Protein AF-A0A133Y204-F1 (afdb_monomer_lite)

Secondary structure (DSSP, 8-state):
-HHHHHHHHHH-TTSS-HHHHHHHHHHHHTTS----S-TT---S---EEEE-HHHHHHHHTT-EEEEEEE-TTT--HHHHHHIIIIIHHH--HHHHHHTT--EEEEEEEEHHHHHHHHHHHHHHHS-SEEEEHHHHHHH-GGGGGT------

Sequence (152 aa):
MYQATVELRELSPNKVSDQAYQEAKKFLNLGGHYEVNSPDFLTGANISVAISNDFMEAVKNNRSWNLRFPAVEEYDAEEMKVYDEEWAKIGDVREWKKMGHAVTTYRTIPARELWQLINICATYAAEPGIFFIDRANDATNAVAYGQKSSCY

InterPro domains:
  IPR000788 Ribonucleotide reductase large subunit, C-terminal [PF02867] (39-142)
  IPR050862 Ribonucleoside diphosphate reductase class-2 [PTHR43371] (42-141)

Structure (mmCIF, N/CA/C/O backbone):
data_AF-A0A133Y204-F1
#
_entry.id   AF-A0A133Y204-F1
#
loop_
_atom_site.group_PDB
_atom_site.id
_atom_site.type_symbol
_atom_site.label_atom_id
_atom_site.label_alt_id
_atom_site.label_comp_id
_atom_site.label_asym_id
_atom_site.label_entity_id
_atom_site.label_seq_id
_atom_site.pdbx_PDB_ins_code
_atom_site.Cartn_x
_atom_site.Cartn_y
_atom_site.Cartn_z
_atom_site.occupancy
_atom_site.B_iso_or_equiv
_atom_site.auth_seq_id
_atom_site.auth_comp_id
_atom_site.auth_asym_id
_atom_site.auth_atom_id
_atom_site.pdbx_PDB_model_num
ATOM 1 N N . MET A 1 1 ? 29.680 24.389 -20.524 1.00 61.19 1 MET A N 1
ATOM 2 C CA . MET A 1 1 ? 29.247 25.638 -19.856 1.00 61.19 1 MET A CA 1
ATOM 3 C C . MET A 1 1 ? 30.050 25.884 -18.576 1.00 61.19 1 MET A C 1
ATOM 5 O O . MET A 1 1 ? 30.737 26.889 -18.522 1.00 61.19 1 MET A O 1
ATOM 9 N N . TYR A 1 2 ? 30.087 24.943 -17.622 1.00 67.00 2 TYR A N 1
AT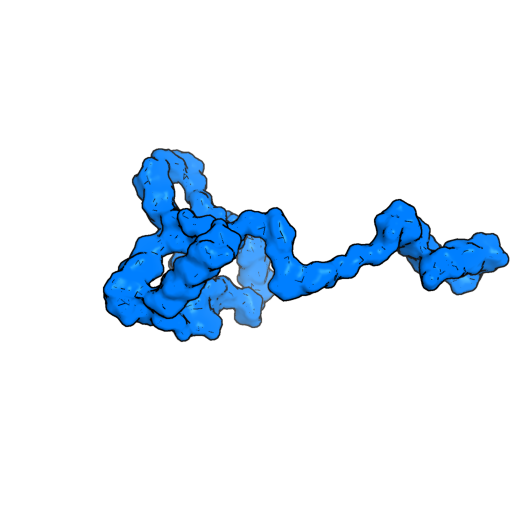OM 10 C CA . TYR A 1 2 ? 30.830 25.082 -16.352 1.00 67.00 2 TYR A CA 1
ATOM 11 C C . TYR A 1 2 ? 32.357 25.233 -16.480 1.00 67.00 2 TYR A C 1
ATOM 13 O O . TYR A 1 2 ? 32.942 26.021 -15.744 1.00 67.00 2 TYR A O 1
ATOM 21 N N . GLN A 1 3 ? 32.996 24.559 -17.446 1.00 70.19 3 GLN A N 1
ATOM 22 C CA . GLN A 1 3 ? 34.431 24.725 -17.741 1.00 70.19 3 GLN A CA 1
ATOM 23 C C . GLN A 1 3 ? 34.776 26.186 -18.083 1.00 70.19 3 GLN A C 1
ATOM 25 O O . GLN A 1 3 ? 35.679 26.771 -17.495 1.00 70.19 3 GLN A O 1
ATOM 30 N N . ALA A 1 4 ? 33.968 26.813 -18.946 1.00 72.44 4 ALA A N 1
ATOM 31 C CA . ALA A 1 4 ? 34.126 28.220 -19.305 1.00 72.44 4 ALA A CA 1
ATOM 32 C C . ALA A 1 4 ? 33.893 29.152 -18.103 1.00 72.44 4 ALA A C 1
ATOM 34 O O . ALA A 1 4 ? 34.563 30.169 -17.982 1.00 72.44 4 ALA A O 1
ATOM 35 N N . THR A 1 5 ? 32.977 28.809 -17.190 1.00 71.69 5 THR A N 1
ATOM 36 C CA . THR A 1 5 ? 32.732 29.570 -15.952 1.00 71.69 5 THR A CA 1
ATOM 37 C C . THR A 1 5 ? 33.933 29.536 -14.998 1.00 71.69 5 THR A C 1
ATOM 39 O O . THR A 1 5 ? 34.254 30.558 -14.392 1.00 71.69 5 THR A O 1
ATOM 42 N N . VAL A 1 6 ? 34.615 28.391 -14.882 1.00 72.12 6 VAL A N 1
ATOM 43 C CA . VAL A 1 6 ? 35.841 28.242 -14.077 1.00 72.12 6 VAL A CA 1
ATOM 44 C C . VAL A 1 6 ? 37.003 29.014 -14.706 1.00 72.12 6 VAL A C 1
ATOM 46 O O . VAL A 1 6 ? 37.620 29.830 -14.025 1.00 72.12 6 VAL A O 1
ATOM 49 N N . GLU A 1 7 ? 37.227 28.860 -16.011 1.00 76.56 7 GLU A N 1
ATOM 50 C CA . GLU A 1 7 ? 38.284 29.570 -16.751 1.00 76.56 7 GLU A CA 1
ATOM 51 C C . GLU A 1 7 ? 38.074 31.096 -16.742 1.00 76.56 7 GLU A C 1
ATOM 53 O O . GLU A 1 7 ? 39.015 31.867 -16.552 1.00 76.56 7 GLU A O 1
ATOM 58 N N . LEU A 1 8 ? 36.825 31.562 -16.863 1.00 75.00 8 LEU A N 1
ATOM 59 C CA . LEU A 1 8 ? 36.482 32.986 -16.782 1.00 75.00 8 LEU A CA 1
ATOM 60 C C . LEU A 1 8 ? 36.730 33.586 -15.392 1.00 75.00 8 LEU A C 1
ATOM 62 O O . LEU A 1 8 ? 37.096 34.759 -15.310 1.00 75.00 8 LEU A O 1
ATOM 66 N N . ARG A 1 9 ? 36.547 32.823 -14.305 1.00 76.69 9 ARG A N 1
ATOM 67 C CA . ARG A 1 9 ? 36.884 33.278 -12.942 1.00 76.69 9 ARG A CA 1
ATOM 68 C C . ARG A 1 9 ? 38.396 33.405 -12.768 1.00 76.69 9 ARG A C 1
ATOM 70 O O . ARG A 1 9 ? 38.844 34.373 -12.160 1.00 76.69 9 ARG A O 1
ATOM 77 N N . GLU A 1 10 ? 39.165 32.464 -13.310 1.00 77.38 10 GLU A N 1
ATOM 78 C CA . GLU A 1 10 ? 40.631 32.458 -13.221 1.00 77.38 10 GLU A CA 1
ATOM 79 C C . GLU A 1 10 ? 41.264 33.596 -14.035 1.00 77.38 10 GLU A C 1
ATOM 81 O O . GLU A 1 10 ? 42.210 34.235 -13.578 1.00 77.38 10 GLU A O 1
ATOM 86 N N . LEU A 1 11 ? 40.690 33.916 -15.198 1.00 78.06 11 LEU A N 1
ATOM 87 C CA . LEU A 1 11 ? 41.117 35.033 -16.048 1.00 78.06 11 LEU A CA 1
ATOM 88 C C . LEU A 1 11 ? 40.571 36.396 -15.591 1.00 78.06 11 LEU A C 1
ATOM 90 O O . LEU A 1 11 ? 41.126 37.440 -15.937 1.00 78.06 11 LEU A O 1
ATOM 94 N N . SER A 1 12 ? 39.442 36.435 -14.880 1.00 76.88 12 SER A N 1
ATOM 95 C CA . SER A 1 12 ? 38.766 37.675 -14.474 1.00 76.88 12 SER A CA 1
ATOM 96 C C . SER A 1 12 ? 38.016 37.502 -13.142 1.00 76.88 12 SER A C 1
ATOM 98 O O . SER A 1 12 ? 36.800 37.273 -13.134 1.00 76.88 12 SER A O 1
ATOM 100 N N . PRO A 1 13 ? 38.699 37.725 -12.000 1.00 70.06 13 PRO A N 1
ATOM 101 C CA . PRO A 1 13 ? 38.192 37.439 -10.652 1.00 70.06 13 PRO A CA 1
ATOM 102 C C . PRO A 1 13 ? 36.997 38.276 -10.179 1.00 70.06 13 PRO A C 1
ATOM 104 O O . PRO A 1 13 ? 36.603 38.154 -9.031 1.00 70.06 13 PRO A O 1
ATOM 107 N N . ASN A 1 14 ? 36.416 39.147 -11.004 1.00 75.50 14 ASN A N 1
ATOM 108 C CA . ASN A 1 14 ? 35.266 39.981 -10.625 1.00 75.50 14 ASN A CA 1
ATOM 109 C C . ASN A 1 14 ? 34.031 39.746 -11.509 1.00 75.50 14 ASN A C 1
ATOM 111 O O . ASN A 1 14 ? 32.994 40.358 -11.276 1.00 75.50 14 ASN A O 1
ATOM 115 N N . LYS A 1 15 ? 34.122 38.885 -12.534 1.00 74.81 15 LYS A N 1
ATOM 116 C CA . LYS A 1 15 ? 33.023 38.659 -13.493 1.00 74.81 15 LYS A CA 1
ATOM 117 C C . LYS A 1 15 ? 32.108 37.483 -13.151 1.00 74.81 15 LYS A C 1
ATOM 119 O O . LYS A 1 15 ? 31.010 37.404 -13.689 1.00 74.81 15 LYS A O 1
ATOM 124 N N . VAL A 1 16 ? 32.547 36.580 -12.280 1.00 77.00 16 VAL A N 1
ATOM 125 C CA . VAL A 1 16 ? 31.800 35.382 -11.865 1.00 77.00 16 VAL A CA 1
ATOM 126 C C . VAL A 1 16 ? 31.679 35.410 -10.348 1.00 77.00 16 VAL A C 1
ATOM 128 O O . VAL A 1 16 ? 32.682 35.662 -9.692 1.00 77.00 16 VAL A O 1
ATOM 131 N N . SER A 1 17 ? 30.495 35.181 -9.781 1.00 80.88 17 SER A N 1
ATOM 132 C CA . SER A 1 17 ? 30.325 35.146 -8.322 1.00 80.88 17 SER A CA 1
ATOM 133 C C . SER A 1 17 ? 31.030 33.934 -7.703 1.00 80.88 17 SER A C 1
ATOM 135 O O . SER A 1 17 ? 31.174 32.891 -8.345 1.00 80.88 17 SER A O 1
ATOM 137 N N . ASP A 1 18 ? 31.446 34.046 -6.438 1.00 79.06 18 ASP A N 1
ATOM 138 C CA . ASP A 1 18 ? 32.092 32.932 -5.731 1.00 79.06 18 ASP A CA 1
ATOM 139 C C . ASP A 1 18 ? 31.191 31.697 -5.662 1.00 79.06 18 ASP A C 1
ATOM 141 O O . ASP A 1 18 ? 31.663 30.579 -5.850 1.00 79.06 18 ASP A O 1
ATOM 145 N N . GLN A 1 19 ? 29.883 31.893 -5.489 1.00 78.25 19 GLN A N 1
ATOM 146 C CA . GLN A 1 19 ? 28.912 30.803 -5.472 1.00 78.25 19 GLN A CA 1
ATOM 147 C C . GLN A 1 19 ? 28.862 30.056 -6.814 1.00 78.25 19 GLN A C 1
ATOM 149 O O . GLN A 1 19 ? 28.985 28.832 -6.836 1.00 78.25 19 GLN A O 1
ATOM 154 N N . ALA A 1 20 ? 28.782 30.780 -7.936 1.00 73.94 20 ALA A N 1
ATOM 155 C CA . ALA A 1 20 ? 28.752 30.176 -9.269 1.00 73.94 20 ALA A CA 1
ATOM 156 C C . ALA A 1 20 ? 30.065 29.450 -9.609 1.00 73.94 20 ALA A C 1
ATOM 158 O O . ALA A 1 20 ? 30.051 28.418 -10.280 1.00 73.94 20 ALA A O 1
ATOM 159 N N . TYR A 1 21 ? 31.202 29.955 -9.121 1.00 79.19 21 TYR A N 1
ATOM 160 C CA . TYR A 1 21 ? 32.498 29.296 -9.283 1.00 79.19 21 TYR A CA 1
ATOM 161 C C . TYR A 1 21 ? 32.599 27.996 -8.472 1.00 79.19 21 TYR A C 1
ATOM 163 O O . TYR A 1 21 ? 33.039 26.976 -9.004 1.00 79.19 21 TYR A O 1
ATOM 171 N N . GLN A 1 22 ? 32.168 28.006 -7.206 1.00 80.06 22 GLN A N 1
ATOM 172 C CA . GLN A 1 22 ? 32.206 26.813 -6.355 1.00 80.06 22 GLN A CA 1
ATOM 173 C C . GLN A 1 22 ? 31.252 25.725 -6.852 1.00 80.06 22 GLN A C 1
ATOM 175 O O . GLN A 1 22 ? 31.629 24.553 -6.886 1.00 80.06 22 GLN A O 1
ATOM 180 N N . GLU A 1 23 ? 30.052 26.098 -7.300 1.00 78.19 23 GLU A N 1
ATOM 181 C CA . GLU A 1 23 ? 29.117 25.161 -7.926 1.00 78.19 23 GLU A CA 1
ATOM 182 C C . GLU A 1 23 ? 29.712 24.565 -9.203 1.00 78.19 23 GLU A C 1
ATOM 184 O O . GLU A 1 23 ? 29.786 23.343 -9.320 1.00 78.19 23 GLU A O 1
ATOM 189 N N . ALA A 1 24 ? 30.230 25.390 -10.119 1.00 75.75 24 ALA A N 1
ATOM 190 C CA . ALA A 1 24 ? 30.849 24.914 -11.357 1.00 75.75 24 ALA A CA 1
ATOM 191 C C . ALA A 1 24 ? 32.023 23.955 -11.102 1.00 75.75 24 ALA A C 1
ATOM 193 O O . ALA A 1 24 ? 32.130 22.918 -11.757 1.00 75.75 24 ALA A O 1
ATOM 194 N N . LYS A 1 25 ? 32.872 24.255 -10.112 1.00 76.75 25 LYS A N 1
ATOM 195 C CA . LYS A 1 25 ? 34.001 23.402 -9.719 1.00 76.75 25 LYS A CA 1
ATOM 196 C C . LYS A 1 25 ? 33.540 22.086 -9.092 1.00 76.75 25 LYS A C 1
ATOM 198 O O . LYS A 1 25 ? 34.105 21.036 -9.389 1.00 76.75 25 LYS A O 1
ATOM 203 N N . LYS A 1 26 ? 32.486 22.120 -8.272 1.00 76.31 26 LYS A N 1
ATOM 204 C CA . LYS A 1 26 ? 31.861 20.920 -7.702 1.00 76.31 26 LYS A CA 1
ATOM 205 C C . LYS A 1 26 ? 31.257 20.038 -8.800 1.00 76.31 26 LYS A C 1
ATOM 207 O O . LYS A 1 26 ? 31.496 18.836 -8.791 1.00 76.31 26 LYS A O 1
ATOM 212 N N . PHE A 1 27 ? 30.550 20.622 -9.767 1.00 70.94 27 PHE A N 1
ATOM 213 C CA . PHE A 1 27 ? 29.972 19.898 -10.905 1.00 70.94 27 PHE A CA 1
ATOM 214 C C . PHE A 1 27 ? 31.033 19.267 -11.817 1.00 70.94 27 PHE A C 1
ATOM 216 O O . PHE A 1 27 ? 30.868 18.122 -12.234 1.00 70.94 27 PHE A O 1
ATOM 223 N N . LEU A 1 28 ? 32.143 19.965 -12.085 1.00 71.62 28 LEU A N 1
ATOM 224 C CA . LEU A 1 28 ? 33.260 19.416 -12.864 1.00 71.62 28 LEU A CA 1
ATOM 225 C C . LEU A 1 28 ? 33.981 18.282 -12.123 1.00 71.62 28 LEU A C 1
ATOM 227 O O . LEU A 1 28 ? 34.281 17.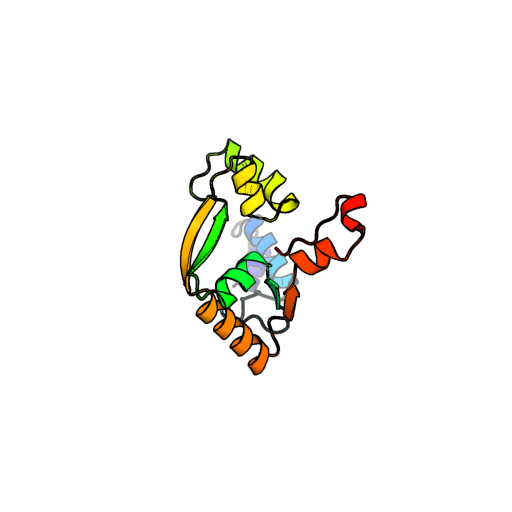256 -12.727 1.00 71.62 28 LEU A O 1
ATOM 231 N N . ASN A 1 29 ? 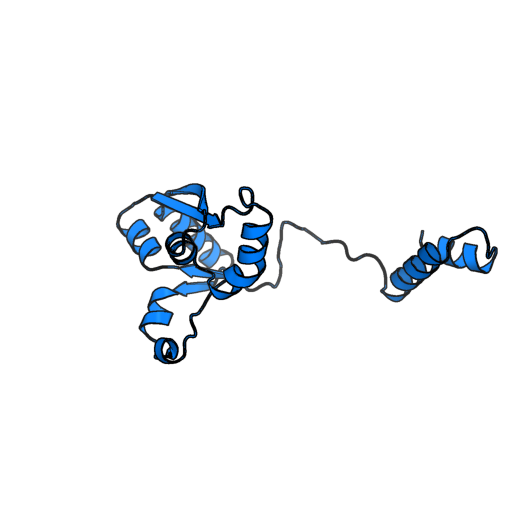34.196 18.423 -10.811 1.00 75.88 29 ASN A N 1
ATOM 232 C CA . ASN A 1 29 ? 34.814 17.379 -9.986 1.00 75.88 29 ASN A CA 1
ATOM 233 C C . ASN A 1 29 ? 33.950 16.114 -9.866 1.00 75.88 29 ASN A C 1
ATOM 235 O O . ASN A 1 29 ? 34.487 15.028 -9.667 1.00 75.88 29 ASN A O 1
ATOM 239 N N . LEU A 1 30 ? 32.625 16.246 -9.973 1.00 70.56 30 LEU A N 1
ATOM 240 C CA . LEU A 1 30 ? 31.678 15.131 -9.897 1.00 70.56 30 LEU A CA 1
ATOM 241 C C . LEU A 1 30 ? 31.430 14.438 -11.250 1.00 70.56 30 LEU A C 1
ATOM 243 O O . LEU A 1 30 ? 30.657 13.485 -11.296 1.00 70.56 30 LEU A O 1
ATOM 247 N N . GLY A 1 31 ? 32.096 14.868 -12.329 1.00 62.28 31 GLY A N 1
ATOM 248 C CA . GLY A 1 31 ? 32.088 14.161 -13.613 1.00 62.28 31 GLY A CA 1
ATOM 249 C C . GLY A 1 31 ? 30.881 14.425 -14.522 1.00 62.28 31 GLY A C 1
ATOM 250 O O . GLY A 1 31 ? 30.715 13.707 -15.504 1.00 62.28 31 GLY A O 1
ATOM 251 N N . GLY A 1 32 ? 30.071 15.457 -14.254 1.00 63.62 32 GLY A N 1
ATOM 252 C CA . GLY A 1 32 ? 28.947 15.863 -15.109 1.00 63.62 32 GLY A CA 1
ATOM 253 C C . GLY A 1 32 ? 27.572 15.786 -14.439 1.00 63.62 32 GLY A C 1
ATOM 254 O O . GLY A 1 32 ? 27.455 15.626 -13.225 1.00 63.62 32 GLY A O 1
ATOM 255 N N . HIS A 1 33 ? 26.520 15.973 -15.242 1.00 53.59 33 HIS A N 1
ATOM 256 C CA . HIS A 1 33 ? 25.131 15.928 -14.783 1.00 53.59 33 HIS A CA 1
ATOM 257 C C . HIS A 1 33 ? 24.650 14.486 -14.628 1.00 53.59 33 HIS A C 1
ATOM 259 O O . HIS A 1 33 ? 24.824 13.670 -15.530 1.00 53.59 33 HIS A O 1
ATOM 265 N N . TYR A 1 34 ? 23.983 14.203 -13.510 1.00 53.91 34 TYR A N 1
ATOM 266 C CA . TYR A 1 34 ? 23.132 13.028 -13.383 1.00 53.91 34 TYR A CA 1
ATOM 267 C C . TYR A 1 34 ? 21.760 13.407 -13.930 1.00 53.91 34 TYR A C 1
ATOM 269 O O . TYR A 1 34 ? 21.022 14.159 -13.297 1.00 53.91 34 TYR A O 1
ATOM 277 N N . GLU A 1 35 ? 21.437 12.927 -15.121 1.00 55.62 35 GLU A N 1
ATOM 278 C CA . GLU A 1 35 ? 20.071 12.961 -15.629 1.00 55.62 35 GLU A CA 1
ATOM 279 C C . GLU A 1 35 ? 19.420 11.610 -15.343 1.00 55.62 35 GLU A C 1
ATOM 281 O O . GLU A 1 35 ? 20.053 10.559 -15.478 1.00 55.62 35 GLU A O 1
ATOM 286 N N . VAL A 1 36 ? 18.155 11.633 -14.921 1.00 56.03 36 VAL A N 1
ATOM 287 C CA . VAL A 1 36 ? 17.369 10.406 -14.785 1.00 56.03 36 VAL A CA 1
ATOM 288 C C . VAL A 1 36 ? 17.143 9.867 -16.190 1.00 56.03 36 VAL A C 1
ATOM 290 O O . VAL A 1 36 ? 16.327 10.385 -16.951 1.00 56.03 36 VAL A O 1
ATOM 293 N N . ASN A 1 37 ? 17.905 8.841 -16.553 1.00 51.41 37 ASN A N 1
ATOM 294 C CA . ASN A 1 37 ? 17.705 8.148 -17.810 1.00 51.41 37 ASN A CA 1
ATOM 295 C C . ASN A 1 37 ? 16.433 7.299 -17.690 1.00 51.41 37 ASN A C 1
ATOM 297 O O . ASN A 1 37 ? 16.418 6.334 -16.934 1.00 51.41 37 ASN A O 1
ATOM 301 N N . SER A 1 38 ? 15.390 7.670 -18.438 1.00 60.12 38 SER A N 1
ATOM 302 C CA . SER A 1 38 ? 14.076 7.005 -18.462 1.00 60.12 38 SER A CA 1
ATOM 303 C C . SER A 1 38 ? 13.336 7.045 -17.109 1.00 60.12 38 SER A C 1
ATOM 305 O O . SER A 1 38 ? 13.276 6.032 -16.418 1.00 60.12 38 SER A O 1
ATOM 307 N N . PRO A 1 39 ? 12.731 8.188 -16.720 1.00 66.19 39 PRO A N 1
ATOM 308 C CA . PRO A 1 39 ? 12.044 8.337 -15.428 1.00 66.19 39 PRO A CA 1
ATOM 309 C C . PRO A 1 39 ? 10.879 7.358 -15.228 1.00 66.19 39 PRO A C 1
ATOM 311 O O . PRO A 1 39 ? 10.549 7.025 -14.094 1.00 66.19 39 PRO A O 1
ATOM 314 N N . ASP A 1 40 ? 10.298 6.861 -16.320 1.00 64.75 40 ASP A N 1
ATOM 315 C CA . ASP A 1 40 ? 9.213 5.880 -16.293 1.00 64.75 40 ASP A CA 1
ATOM 316 C C . ASP A 1 40 ? 9.700 4.437 -16.056 1.00 64.75 40 ASP A C 1
ATOM 318 O O . ASP A 1 40 ? 8.881 3.531 -15.898 1.00 64.75 40 ASP A O 1
ATOM 322 N N . PHE A 1 41 ? 11.019 4.188 -16.059 1.00 61.56 41 PHE A N 1
ATOM 323 C CA . PHE A 1 41 ? 11.581 2.840 -16.005 1.00 61.56 41 PHE A CA 1
ATOM 324 C C . PHE A 1 41 ? 12.633 2.686 -14.900 1.00 61.56 41 PHE A C 1
ATOM 326 O O . PHE A 1 41 ? 13.764 3.155 -14.997 1.00 61.56 41 PHE A O 1
ATOM 333 N N . LEU A 1 42 ? 12.264 1.955 -13.848 1.00 65.44 42 LEU A N 1
ATOM 334 C CA . LEU A 1 42 ? 13.167 1.550 -12.773 1.00 65.44 42 LEU A CA 1
ATOM 335 C C . LEU A 1 42 ? 13.815 0.201 -13.113 1.00 65.44 42 LEU A C 1
ATOM 337 O O . LEU A 1 42 ? 13.211 -0.854 -12.936 1.00 65.44 42 LEU A O 1
ATOM 341 N N . THR A 1 43 ? 15.061 0.221 -13.592 1.00 63.16 43 THR A N 1
ATOM 342 C CA . THR A 1 43 ? 15.859 -1.001 -13.805 1.00 63.16 43 THR A CA 1
ATOM 343 C C . THR A 1 43 ? 16.677 -1.368 -12.579 1.00 63.16 43 THR A C 1
ATOM 345 O O . THR A 1 43 ? 17.347 -0.510 -12.010 1.00 63.16 43 THR A O 1
ATOM 348 N N . GLY A 1 44 ? 16.709 -2.654 -12.225 1.00 60.78 44 GLY A N 1
ATOM 349 C CA . GLY A 1 44 ? 17.572 -3.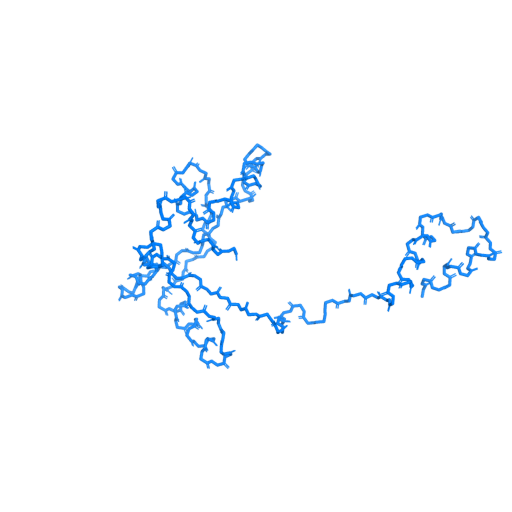166 -11.154 1.00 60.78 44 GLY A CA 1
ATOM 350 C C . GLY A 1 44 ? 17.059 -2.909 -9.734 1.00 60.78 44 GLY A C 1
ATOM 351 O O . GLY A 1 44 ? 17.773 -3.205 -8.779 1.00 60.78 44 GLY A O 1
ATOM 352 N N . ALA A 1 45 ? 15.836 -2.391 -9.584 1.00 67.94 45 ALA A N 1
ATOM 353 C CA . ALA A 1 45 ? 15.138 -2.330 -8.307 1.00 67.94 45 ALA A CA 1
ATOM 354 C C . ALA A 1 45 ? 14.306 -3.607 -8.111 1.00 67.94 45 ALA A C 1
ATOM 356 O O . ALA A 1 45 ? 13.511 -3.966 -8.977 1.00 67.94 45 ALA A O 1
ATOM 357 N N . ASN A 1 46 ? 14.478 -4.281 -6.974 1.00 73.81 46 ASN A N 1
ATOM 358 C CA . ASN A 1 46 ? 13.542 -5.311 -6.527 1.00 73.81 46 ASN A CA 1
ATOM 359 C C . ASN A 1 46 ? 12.338 -4.598 -5.899 1.00 73.81 46 ASN A C 1
ATOM 361 O O . ASN A 1 46 ? 12.516 -3.762 -5.012 1.00 73.81 46 ASN A O 1
ATOM 365 N N . ILE A 1 47 ? 11.134 -4.878 -6.392 1.00 80.38 47 ILE A N 1
ATOM 366 C CA . ILE A 1 47 ? 9.910 -4.203 -5.953 1.00 80.38 47 ILE A CA 1
ATOM 367 C C . ILE A 1 47 ? 9.013 -5.259 -5.336 1.00 80.38 47 ILE A C 1
ATOM 369 O O . ILE A 1 47 ? 8.678 -6.240 -5.980 1.00 80.38 47 ILE A O 1
ATOM 373 N N . SER A 1 48 ? 8.564 -5.049 -4.105 1.00 83.25 48 SER A N 1
ATOM 374 C CA . SER A 1 48 ? 7.622 -5.959 -3.456 1.00 83.25 48 SER A CA 1
ATOM 375 C C . SER A 1 48 ? 6.305 -5.269 -3.145 1.00 83.25 48 SER A C 1
ATOM 377 O O . SER A 1 48 ? 6.290 -4.102 -2.761 1.00 83.25 48 SER A O 1
ATOM 379 N N . VAL A 1 49 ? 5.204 -6.008 -3.243 1.00 87.25 49 VAL A N 1
ATOM 380 C CA . VAL A 1 49 ? 3.879 -5.565 -2.806 1.00 87.25 49 VAL A CA 1
ATOM 381 C C . VAL A 1 49 ? 3.446 -6.334 -1.565 1.00 87.25 49 VAL A C 1
ATOM 383 O O . VAL A 1 49 ? 3.447 -7.568 -1.533 1.00 87.25 49 VAL A O 1
ATOM 386 N N . ALA A 1 50 ? 3.044 -5.587 -0.539 1.00 87.69 50 ALA A N 1
ATOM 387 C CA . ALA A 1 50 ? 2.445 -6.135 0.666 1.00 87.69 50 ALA A CA 1
ATOM 388 C C . ALA A 1 50 ? 0.937 -6.330 0.473 1.00 87.69 50 ALA A C 1
ATOM 390 O O . ALA A 1 50 ? 0.199 -5.388 0.188 1.00 87.69 50 ALA A O 1
ATOM 391 N N . ILE A 1 51 ? 0.472 -7.562 0.648 1.00 88.62 51 ILE A N 1
ATOM 392 C CA . ILE A 1 51 ? -0.917 -7.960 0.454 1.00 88.62 51 ILE A CA 1
ATOM 393 C C . ILE A 1 51 ? -1.557 -8.290 1.801 1.00 88.62 51 ILE A C 1
ATOM 395 O O . ILE A 1 51 ? -1.118 -9.200 2.507 1.00 88.62 51 ILE A O 1
ATOM 399 N N . SER A 1 52 ? -2.621 -7.564 2.140 1.00 89.69 52 SER A N 1
ATOM 400 C CA . SER A 1 52 ? -3.416 -7.804 3.345 1.00 89.69 52 SER A CA 1
ATOM 401 C C . SER A 1 52 ? -4.475 -8.893 3.143 1.00 89.69 52 SER A C 1
ATOM 403 O O . SER A 1 52 ? -4.930 -9.174 2.028 1.00 89.69 52 SER A O 1
ATOM 405 N N . ASN A 1 53 ? -4.916 -9.488 4.247 1.00 88.38 53 ASN A N 1
ATOM 406 C CA . ASN A 1 53 ? -6.031 -10.426 4.298 1.00 88.38 53 ASN A CA 1
ATOM 407 C C . ASN A 1 53 ? -7.331 -9.762 3.823 1.00 88.38 53 ASN A C 1
ATOM 409 O O . ASN A 1 53 ? -8.067 -10.371 3.047 1.00 88.38 53 ASN A O 1
ATOM 413 N N . ASP A 1 54 ? -7.566 -8.503 4.209 1.00 90.38 54 ASP A N 1
ATOM 414 C CA . ASP A 1 54 ? -8.727 -7.712 3.778 1.00 90.38 54 ASP A CA 1
ATOM 415 C C . ASP A 1 54 ? -8.788 -7.596 2.247 1.00 90.38 54 ASP A C 1
ATOM 417 O O . ASP A 1 54 ? -9.853 -7.751 1.640 1.00 90.38 54 ASP A O 1
ATOM 421 N N . PHE A 1 55 ? -7.637 -7.363 1.605 1.00 93.44 55 PHE A N 1
ATOM 422 C CA . PHE A 1 55 ? -7.555 -7.312 0.148 1.00 93.44 55 PHE A CA 1
ATOM 423 C C . PHE A 1 55 ? -7.884 -8.673 -0.466 1.00 93.44 55 PHE A C 1
ATOM 425 O O . PHE A 1 55 ? -8.704 -8.762 -1.380 1.00 93.44 55 PHE A O 1
ATOM 432 N N . MET A 1 56 ? -7.315 -9.755 0.067 1.00 92.75 56 MET A N 1
ATOM 433 C CA . MET A 1 56 ? -7.594 -11.103 -0.434 1.00 92.75 56 MET A CA 1
ATOM 434 C C . MET A 1 56 ? -9.052 -11.520 -0.236 1.00 92.75 56 MET A C 1
ATOM 436 O O . MET A 1 56 ? -9.614 -12.215 -1.087 1.00 92.75 56 MET A O 1
ATOM 440 N N . GLU A 1 57 ? -9.697 -11.096 0.848 1.00 94.50 57 GLU A N 1
ATOM 441 C CA . GLU A 1 57 ? -11.132 -11.286 1.035 1.00 94.50 57 GLU A CA 1
ATOM 442 C C . GLU A 1 57 ? -11.931 -10.511 -0.021 1.00 94.50 57 GLU A C 1
ATOM 444 O O . GLU A 1 57 ? -12.866 -11.066 -0.609 1.00 94.50 57 GLU A O 1
ATOM 449 N N . ALA A 1 58 ? -11.548 -9.264 -0.310 1.00 95.62 58 ALA A N 1
ATOM 450 C CA . ALA A 1 58 ? -12.173 -8.469 -1.361 1.00 95.62 58 ALA A CA 1
ATOM 451 C C . ALA A 1 58 ? -12.028 -9.134 -2.742 1.00 95.62 58 ALA A C 1
ATOM 453 O O . ALA A 1 58 ? -13.009 -9.222 -3.482 1.00 95.62 58 ALA A O 1
ATOM 454 N N . VAL A 1 59 ? -10.857 -9.693 -3.062 1.00 95.38 59 VAL A N 1
ATOM 455 C CA . VAL A 1 59 ? -10.615 -10.461 -4.297 1.00 95.38 59 VAL A CA 1
ATOM 456 C C . VAL A 1 59 ? -11.532 -11.685 -4.375 1.00 95.38 59 VAL A C 1
ATOM 458 O O . VAL A 1 59 ? -12.233 -11.880 -5.376 1.00 95.38 59 VAL A O 1
ATOM 461 N N . LYS A 1 60 ? -11.572 -12.505 -3.315 1.00 94.81 60 LYS A N 1
ATOM 462 C CA . LYS A 1 60 ? -12.392 -13.730 -3.260 1.00 94.81 60 LYS A CA 1
ATOM 463 C C . LYS A 1 60 ? -13.870 -13.417 -3.485 1.00 94.81 60 LYS A C 1
ATOM 465 O O . LYS A 1 60 ? -14.506 -14.042 -4.335 1.00 94.81 60 LYS A O 1
ATOM 470 N N . ASN A 1 61 ? -14.373 -12.394 -2.799 1.00 97.00 61 ASN A N 1
ATOM 471 C CA . ASN A 1 61 ? -15.778 -11.989 -2.824 1.00 97.00 61 ASN A CA 1
ATOM 472 C C . ASN A 1 61 ? -16.142 -11.016 -3.959 1.00 97.00 61 ASN A C 1
ATOM 474 O O . ASN A 1 61 ? -17.252 -10.492 -3.962 1.00 97.00 61 ASN A O 1
ATOM 478 N N . ASN A 1 62 ? -15.238 -10.766 -4.914 1.00 94.88 62 ASN A N 1
ATOM 479 C CA . ASN A 1 62 ? -15.461 -9.849 -6.038 1.00 94.88 62 ASN A CA 1
ATOM 480 C C . ASN A 1 62 ? -15.903 -8.434 -5.605 1.00 94.88 62 ASN A C 1
ATOM 482 O O . ASN A 1 62 ? -16.782 -7.829 -6.217 1.00 94.88 62 ASN A O 1
ATOM 486 N N . ARG A 1 63 ? -15.322 -7.924 -4.515 1.00 96.81 63 ARG A N 1
ATOM 487 C CA . ARG A 1 63 ? -15.595 -6.582 -3.990 1.00 96.81 63 ARG A CA 1
ATOM 488 C C . ARG A 1 63 ? -14.672 -5.549 -4.636 1.00 96.81 63 ARG A C 1
ATOM 490 O O . ARG A 1 63 ? -13.613 -5.876 -5.174 1.00 96.81 63 ARG A O 1
ATOM 497 N N . SER A 1 64 ? -15.065 -4.286 -4.541 1.00 96.38 64 SER A N 1
ATOM 498 C CA . SER A 1 64 ? -14.190 -3.160 -4.862 1.00 96.38 64 SER A CA 1
ATOM 499 C C . SER A 1 64 ? -13.142 -2.941 -3.769 1.00 96.38 64 SER A C 1
ATOM 501 O O . SER A 1 64 ? -13.342 -3.309 -2.610 1.00 96.38 64 SER A O 1
ATOM 503 N N . TRP A 1 65 ? -12.032 -2.319 -4.145 1.00 96.81 65 TRP A N 1
ATOM 504 C CA . TRP A 1 65 ? -10.918 -1.963 -3.283 1.00 96.81 65 TRP A CA 1
ATOM 505 C C . TRP A 1 65 ? -10.588 -0.477 -3.400 1.00 96.81 65 TRP A C 1
ATOM 507 O O . TRP A 1 65 ? -10.491 0.060 -4.505 1.00 96.81 65 TRP A O 1
ATOM 517 N N . ASN A 1 66 ? -10.393 0.175 -2.254 1.00 95.81 66 ASN A N 1
ATOM 518 C CA . ASN A 1 66 ? -10.128 1.609 -2.171 1.00 95.81 66 ASN A CA 1
ATOM 519 C C . ASN A 1 66 ? -8.628 1.857 -2.004 1.00 95.81 66 ASN A C 1
ATOM 521 O O . ASN A 1 66 ? -8.043 1.456 -0.993 1.00 95.81 66 ASN A O 1
ATOM 525 N N . LEU A 1 67 ? -8.035 2.572 -2.958 1.00 94.25 67 LEU A N 1
ATOM 526 C CA . LEU A 1 67 ? -6.673 3.085 -2.878 1.00 94.25 67 LEU A CA 1
ATOM 527 C C . LEU A 1 67 ? -6.679 4.344 -2.017 1.00 94.25 67 LEU A C 1
ATOM 529 O O . LEU A 1 67 ? -7.310 5.347 -2.364 1.00 94.25 67 LEU A O 1
ATOM 533 N N . ARG A 1 68 ? -6.033 4.247 -0.859 1.00 94.12 68 ARG A N 1
ATOM 534 C CA . ARG A 1 68 ? -6.100 5.233 0.218 1.00 94.12 68 ARG A CA 1
ATOM 535 C C . ARG A 1 68 ? -4.704 5.639 0.648 1.00 94.12 68 ARG A C 1
ATOM 537 O O . ARG A 1 68 ? -3.815 4.794 0.674 1.00 94.12 68 ARG A O 1
ATOM 544 N N . PHE A 1 69 ? -4.566 6.894 1.043 1.00 94.31 69 PHE A N 1
ATOM 545 C CA . PHE A 1 69 ? -3.350 7.451 1.628 1.00 94.31 69 PHE A CA 1
ATOM 546 C C . PHE A 1 69 ? -3.742 8.528 2.655 1.00 94.31 69 PHE A C 1
ATOM 548 O O . PHE A 1 69 ? -4.865 9.043 2.562 1.00 94.31 69 PHE A O 1
ATOM 555 N N . PRO A 1 70 ? -2.890 8.856 3.646 1.00 94.69 70 PRO A N 1
ATOM 556 C CA . PRO A 1 70 ? -3.093 10.029 4.493 1.00 94.69 70 PRO A CA 1
ATOM 557 C C . PRO A 1 70 ? -3.456 11.263 3.660 1.00 94.69 70 PRO A C 1
ATOM 559 O O . PRO A 1 70 ? -2.939 11.446 2.554 1.00 94.69 70 PRO A O 1
ATOM 562 N N . ALA A 1 71 ? -4.380 12.076 4.167 1.00 93.81 71 ALA A N 1
ATOM 563 C CA . ALA A 1 71 ? -4.911 13.244 3.465 1.00 93.81 71 ALA A CA 1
ATOM 564 C C . ALA A 1 71 ? -3.924 14.425 3.507 1.00 93.81 71 ALA A C 1
ATOM 566 O O . ALA A 1 71 ? -4.267 15.517 3.941 1.00 93.81 71 ALA A O 1
ATOM 567 N N . VAL A 1 72 ? -2.680 14.200 3.072 1.00 92.00 72 VAL A N 1
ATOM 568 C CA . VAL A 1 72 ? -1.575 15.171 3.162 1.00 92.00 72 VAL A CA 1
ATOM 569 C C . VAL A 1 72 ? -1.871 16.498 2.464 1.00 92.00 72 VAL A C 1
ATOM 571 O O . VAL A 1 72 ? -1.318 17.521 2.843 1.00 92.00 72 VAL A O 1
ATOM 574 N N . GLU A 1 73 ? -2.753 16.489 1.465 1.00 89.81 73 GLU A N 1
ATOM 575 C CA . GLU A 1 73 ? -3.197 17.692 0.750 1.00 89.81 73 GLU A CA 1
ATOM 576 C C . GLU A 1 73 ? -4.200 18.536 1.555 1.00 89.81 73 GLU A C 1
ATOM 578 O O . GLU A 1 73 ? -4.390 19.713 1.255 1.00 89.81 73 GLU A O 1
ATOM 583 N N . GLU A 1 74 ? -4.850 17.943 2.559 1.00 90.06 74 GLU A N 1
ATOM 584 C CA . GLU A 1 74 ? -5.880 18.573 3.393 1.00 90.06 74 GLU A CA 1
ATOM 585 C C . GLU A 1 74 ? -5.345 19.001 4.769 1.00 90.06 74 GLU A C 1
ATOM 587 O O . GLU A 1 74 ? -6.011 19.771 5.458 1.00 90.06 74 GLU A O 1
ATOM 592 N N . TYR A 1 75 ? -4.162 18.519 5.164 1.00 91.69 75 TYR A N 1
ATOM 593 C CA . TYR A 1 75 ? -3.580 18.783 6.479 1.00 91.69 75 TYR A CA 1
ATOM 594 C C . TYR A 1 75 ? -3.153 20.234 6.674 1.00 91.69 75 TYR A C 1
ATOM 596 O O . TYR A 1 75 ? -2.550 20.858 5.794 1.00 91.69 75 TYR A O 1
ATOM 604 N N . ASP A 1 76 ? -3.399 20.741 7.880 1.00 93.19 76 ASP A N 1
ATOM 605 C CA . ASP A 1 76 ? -2.788 21.979 8.352 1.00 93.19 76 ASP A CA 1
ATOM 606 C C . ASP A 1 76 ? -1.312 21.784 8.768 1.00 93.19 76 ASP A C 1
ATOM 608 O O . ASP A 1 76 ? -0.718 20.708 8.636 1.00 93.19 76 ASP A O 1
ATOM 612 N N . ALA A 1 77 ? -0.665 22.862 9.222 1.00 93.69 77 ALA A N 1
ATOM 613 C CA . ALA A 1 77 ? 0.758 22.835 9.562 1.00 93.69 77 ALA A CA 1
ATOM 614 C C . ALA A 1 77 ? 1.060 21.955 10.787 1.00 93.69 77 ALA A C 1
ATOM 616 O O . ALA A 1 77 ? 2.161 21.409 10.906 1.00 93.69 77 ALA A O 1
ATOM 617 N N . GLU A 1 78 ? 0.113 21.837 11.710 1.00 92.25 78 GLU A N 1
ATOM 618 C CA . GLU A 1 78 ? 0.200 21.003 12.898 1.00 92.25 78 GLU A CA 1
ATOM 619 C C . GLU A 1 78 ? 0.021 19.524 12.537 1.00 92.25 78 GLU A C 1
ATOM 621 O O . GLU A 1 78 ? 0.833 18.690 12.941 1.00 92.25 78 GLU A O 1
ATOM 626 N N . GLU A 1 79 ? -0.978 19.198 11.721 1.00 90.62 79 GLU A N 1
ATOM 627 C CA . GLU A 1 79 ? -1.237 17.849 11.217 1.00 90.62 79 GLU A CA 1
ATOM 628 C C . GLU A 1 79 ? -0.104 17.340 10.323 1.00 90.62 79 GLU A C 1
ATOM 630 O O . GLU A 1 79 ? 0.278 16.172 10.429 1.00 90.62 79 GLU A O 1
ATOM 635 N N . MET A 1 80 ? 0.494 18.209 9.500 1.00 92.81 80 MET A N 1
ATOM 636 C CA . MET A 1 80 ? 1.642 17.848 8.664 1.00 92.81 80 MET A CA 1
ATOM 637 C C . MET A 1 80 ? 2.858 17.443 9.505 1.00 92.81 80 MET A C 1
ATOM 639 O O . MET A 1 80 ? 3.528 16.466 9.181 1.00 92.81 80 MET A O 1
ATOM 643 N N . LYS A 1 81 ? 3.116 18.124 10.631 1.00 93.56 81 LYS A N 1
ATOM 644 C CA . LYS A 1 81 ? 4.193 17.718 11.553 1.00 93.56 81 LYS A CA 1
ATOM 645 C C . LYS A 1 81 ? 3.938 16.340 12.145 1.00 93.56 81 LYS A C 1
ATOM 647 O O . LYS A 1 81 ? 4.851 15.524 12.211 1.00 93.56 81 LYS A O 1
ATOM 652 N N . VAL A 1 82 ? 2.696 16.070 12.550 1.00 92.62 82 VAL A N 1
ATOM 653 C CA . VAL A 1 82 ? 2.321 14.750 13.071 1.00 92.62 82 VAL A CA 1
ATOM 654 C C . VAL A 1 82 ? 2.482 13.685 11.989 1.00 92.62 82 VAL A C 1
ATOM 656 O O . VAL A 1 82 ? 2.993 12.604 12.267 1.00 92.62 82 VAL A O 1
ATOM 659 N N . TYR A 1 83 ? 2.100 13.982 10.747 1.00 93.12 83 TYR A N 1
ATOM 660 C CA . TYR A 1 83 ? 2.333 13.092 9.615 1.00 93.12 83 TYR A CA 1
ATOM 661 C C . TYR A 1 83 ? 3.828 12.787 9.429 1.00 93.12 83 TYR A C 1
ATOM 663 O O . TYR A 1 83 ? 4.198 11.613 9.433 1.00 93.12 83 TYR A O 1
ATOM 671 N N . ASP A 1 84 ? 4.687 13.805 9.353 1.00 92.44 84 ASP A N 1
ATOM 672 C CA . ASP A 1 84 ? 6.131 13.634 9.146 1.00 92.44 84 ASP A CA 1
ATOM 673 C C . ASP A 1 84 ? 6.803 12.823 10.272 1.00 92.44 84 ASP A C 1
ATOM 675 O O . ASP A 1 84 ? 7.718 12.034 10.020 1.00 92.44 84 ASP A O 1
ATOM 679 N N . GLU A 1 85 ? 6.344 12.982 11.518 1.00 92.94 85 GLU A N 1
ATOM 680 C CA . GLU A 1 85 ? 6.924 12.320 12.694 1.00 92.94 85 GLU A CA 1
ATOM 681 C C . GLU A 1 85 ? 6.367 10.911 12.961 1.00 92.94 85 GLU A C 1
ATOM 683 O O . GLU A 1 85 ? 7.0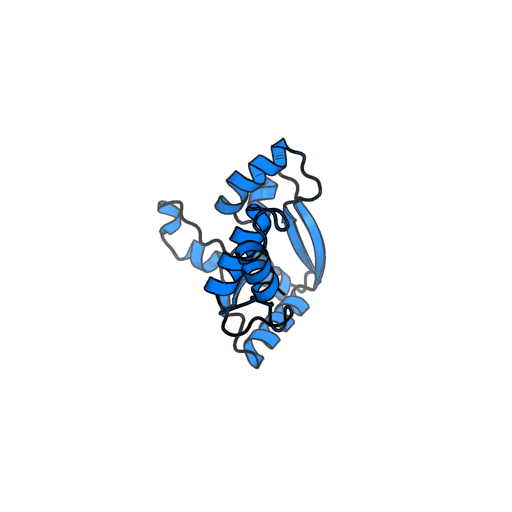90 10.044 13.472 1.00 92.94 85 GLU A O 1
ATOM 688 N N . GLU A 1 86 ? 5.088 10.665 12.660 1.00 91.38 86 GLU A N 1
ATOM 689 C CA . GLU A 1 86 ? 4.370 9.460 13.096 1.00 91.38 86 GLU A CA 1
ATOM 690 C C . GLU A 1 86 ? 3.987 8.517 11.953 1.00 91.38 86 GLU A C 1
ATOM 692 O O . GLU A 1 86 ? 3.982 7.299 12.155 1.00 91.38 86 GLU A O 1
ATOM 697 N N . TRP A 1 87 ? 3.720 9.016 10.739 1.00 90.50 87 TRP A N 1
ATOM 698 C CA . TRP A 1 87 ? 3.287 8.158 9.627 1.00 90.50 87 TRP A CA 1
ATOM 699 C C . TRP A 1 87 ? 4.308 7.061 9.329 1.00 90.50 87 TRP A C 1
ATOM 701 O O . TRP A 1 87 ? 3.938 5.897 9.165 1.00 90.50 87 TRP A O 1
ATOM 711 N N . ALA A 1 88 ? 5.599 7.405 9.355 1.00 86.25 88 ALA A N 1
ATOM 712 C CA . ALA A 1 88 ? 6.680 6.454 9.127 1.00 86.25 88 ALA A CA 1
ATOM 713 C C . ALA A 1 88 ? 6.718 5.319 10.169 1.00 86.25 88 ALA A C 1
ATOM 715 O O . ALA A 1 88 ? 7.202 4.229 9.868 1.00 86.25 88 ALA A O 1
ATOM 716 N N . LYS A 1 89 ? 6.205 5.543 11.384 1.00 86.75 89 LYS A N 1
ATOM 717 C CA . LYS A 1 89 ? 6.138 4.523 12.444 1.00 86.75 89 LYS A CA 1
ATOM 718 C C . LYS A 1 89 ? 4.917 3.615 12.293 1.00 86.75 89 LYS A C 1
ATOM 720 O O . LYS A 1 89 ? 4.969 2.461 12.708 1.00 86.75 89 LYS A O 1
ATOM 725 N N . ILE A 1 90 ? 3.832 4.136 11.721 1.00 87.00 90 ILE A N 1
ATOM 726 C CA . ILE A 1 90 ? 2.542 3.442 11.614 1.00 87.00 90 ILE A CA 1
ATOM 727 C C . ILE A 1 90 ? 2.431 2.691 10.288 1.00 87.00 90 ILE A C 1
ATOM 729 O O . ILE A 1 90 ? 2.165 1.493 10.289 1.00 87.00 90 ILE A O 1
ATOM 733 N N . GLY A 1 91 ? 2.619 3.378 9.156 1.00 84.12 91 GLY A N 1
ATOM 734 C CA . GLY A 1 91 ? 2.626 2.781 7.815 1.00 84.12 91 GLY A CA 1
ATOM 735 C C . GLY A 1 91 ? 1.328 2.090 7.366 1.00 84.12 91 GLY A C 1
ATOM 736 O O . GLY A 1 91 ? 1.292 1.501 6.290 1.00 84.12 91 GLY A O 1
ATOM 737 N N . ASP A 1 92 ? 0.247 2.152 8.150 1.00 87.12 92 ASP A N 1
ATOM 738 C CA . ASP A 1 92 ? -1.057 1.575 7.813 1.00 87.12 92 ASP A CA 1
ATOM 739 C C . ASP A 1 92 ? -2.165 2.634 7.889 1.00 87.12 92 ASP A C 1
ATOM 741 O O . ASP A 1 92 ? -2.520 3.142 8.956 1.00 87.12 92 ASP A O 1
ATOM 745 N N . VAL A 1 93 ? -2.792 2.912 6.742 1.00 90.12 93 VAL A N 1
ATOM 746 C CA . VAL A 1 93 ? -3.923 3.849 6.617 1.00 90.12 93 VAL A CA 1
ATOM 747 C C . VAL A 1 93 ? -5.126 3.479 7.491 1.00 90.12 93 VAL A C 1
ATOM 749 O O . VAL A 1 93 ? -5.932 4.342 7.840 1.00 90.12 93 VAL A O 1
ATOM 752 N N . ARG A 1 94 ? -5.291 2.197 7.839 1.00 87.62 94 ARG A N 1
ATOM 753 C CA . ARG A 1 94 ? -6.368 1.712 8.714 1.00 87.62 94 ARG A CA 1
ATOM 754 C C . ARG A 1 94 ? -6.122 2.135 10.155 1.00 87.62 94 ARG A C 1
ATOM 756 O O . ARG A 1 94 ? -7.070 2.521 10.833 1.00 87.62 94 ARG A O 1
ATOM 763 N N . GLU A 1 95 ? -4.879 2.048 10.619 1.00 89.00 95 GLU A N 1
ATOM 764 C CA . GLU A 1 95 ? -4.482 2.474 11.965 1.00 89.00 95 GLU A CA 1
ATOM 765 C C . GLU A 1 95 ? -4.459 3.998 12.055 1.00 89.00 95 GLU A C 1
ATOM 767 O O . GLU A 1 95 ? -5.064 4.562 12.963 1.00 89.00 95 GLU A O 1
ATOM 772 N N . TRP A 1 96 ? -3.918 4.659 11.032 1.00 92.00 96 TRP A N 1
ATOM 773 C CA . TRP A 1 96 ? -3.912 6.116 10.910 1.00 92.00 96 TRP A CA 1
ATOM 774 C C . TRP A 1 96 ? -5.317 6.721 11.011 1.00 92.00 96 TRP A C 1
ATOM 776 O O . TRP A 1 96 ? -5.561 7.629 11.804 1.00 92.00 96 TRP A O 1
ATOM 786 N N . LYS A 1 97 ? -6.295 6.132 10.307 1.00 91.19 97 LYS A N 1
ATOM 787 C CA . LYS A 1 97 ? -7.701 6.543 10.419 1.00 91.19 97 LYS A CA 1
ATOM 788 C C . LYS A 1 97 ? -8.294 6.285 11.811 1.00 91.19 97 LYS A C 1
ATOM 790 O O . LYS A 1 97 ? -9.116 7.069 12.275 1.00 91.19 97 LYS A O 1
ATOM 795 N N . LYS A 1 98 ? -7.917 5.189 12.485 1.00 91.44 98 LYS A N 1
ATOM 796 C CA . LYS A 1 98 ? -8.384 4.883 13.856 1.00 91.44 98 LYS A CA 1
ATOM 797 C C . LYS A 1 98 ? -7.834 5.866 14.890 1.00 91.44 98 LYS A C 1
ATOM 799 O O . LYS A 1 98 ? -8.501 6.097 15.892 1.00 91.44 98 LYS A O 1
ATOM 804 N N . MET A 1 99 ? -6.663 6.447 14.636 1.00 90.19 99 MET A N 1
ATOM 805 C CA . MET A 1 99 ? -6.070 7.507 15.458 1.00 90.19 99 MET A CA 1
ATOM 806 C C . MET A 1 99 ? -6.756 8.868 15.274 1.00 90.19 99 MET A C 1
ATOM 808 O O . MET A 1 99 ? -6.458 9.801 16.009 1.00 90.19 99 MET A O 1
ATOM 812 N N . GLY A 1 100 ? -7.711 8.973 14.343 1.00 91.56 100 GLY A N 1
ATOM 813 C CA . GLY A 1 100 ? -8.493 10.184 14.100 1.00 91.56 100 GLY A CA 1
ATOM 814 C C . GLY A 1 100 ? -7.955 11.064 12.974 1.00 91.56 100 GLY A C 1
ATOM 815 O O . GLY A 1 100 ? -8.573 12.080 12.677 1.00 91.56 100 GLY A O 1
ATOM 816 N N . HIS A 1 101 ? -6.862 10.672 12.316 1.00 92.44 101 HIS A N 1
ATOM 817 C CA . HIS A 1 101 ? -6.307 11.428 11.198 1.00 92.44 101 HIS A CA 1
ATOM 818 C C . HIS A 1 101 ? -7.109 11.225 9.905 1.00 92.44 101 HIS A C 1
ATOM 820 O O . HIS A 1 101 ? -7.648 10.139 9.641 1.00 92.44 101 HIS A O 1
ATOM 826 N N . ALA A 1 102 ? -7.168 12.268 9.074 1.00 92.81 102 ALA A N 1
ATOM 827 C CA . ALA A 1 102 ? -7.875 12.215 7.802 1.00 92.81 102 ALA A CA 1
ATOM 828 C C . ALA A 1 102 ? -7.164 11.304 6.781 1.00 92.81 102 ALA A C 1
ATOM 830 O O . ALA A 1 102 ? -5.942 11.176 6.735 1.00 92.81 102 ALA A O 1
ATOM 831 N N . VAL A 1 103 ? -7.955 10.615 5.959 1.00 94.69 103 VAL A N 1
ATOM 832 C CA . VAL A 1 103 ? -7.467 9.688 4.928 1.00 94.69 103 VAL A CA 1
ATOM 833 C C . VAL A 1 103 ? -8.282 9.905 3.669 1.00 94.69 103 VAL A C 1
ATOM 835 O O . VAL A 1 103 ? -9.510 9.770 3.693 1.00 94.69 103 VAL A O 1
ATOM 838 N N . THR A 1 104 ? -7.593 10.132 2.558 1.00 94.94 104 THR A N 1
ATOM 839 C CA . THR A 1 104 ? -8.212 10.373 1.255 1.00 94.94 104 THR A CA 1
ATOM 840 C C . THR A 1 104 ? -8.266 9.076 0.456 1.00 94.94 104 THR A C 1
ATOM 842 O O . THR A 1 104 ? -7.331 8.271 0.452 1.00 94.94 104 THR A O 1
ATOM 845 N N . THR A 1 105 ? -9.397 8.839 -0.212 1.00 95.50 105 THR A N 1
ATOM 846 C CA . THR A 1 105 ? -9.537 7.750 -1.189 1.00 95.50 105 THR A CA 1
ATOM 847 C C . THR A 1 105 ? -9.356 8.324 -2.585 1.00 95.50 105 THR A C 1
ATOM 849 O O . THR A 1 105 ? -10.213 9.063 -3.055 1.00 95.50 105 THR A O 1
ATOM 852 N N . TYR A 1 106 ? -8.270 7.953 -3.255 1.00 93.38 106 TYR A N 1
ATOM 853 C CA . TYR A 1 106 ? -7.922 8.484 -4.576 1.00 93.38 106 TYR A CA 1
ATOM 854 C C . TYR A 1 106 ? -8.647 7.749 -5.694 1.00 93.38 106 TYR A C 1
ATOM 856 O O . TYR A 1 106 ? -9.061 8.333 -6.692 1.00 93.38 106 TYR A O 1
ATOM 864 N N . ARG A 1 107 ? -8.798 6.431 -5.541 1.00 93.50 107 ARG A N 1
ATOM 865 C CA . ARG A 1 107 ? -9.441 5.596 -6.549 1.00 93.50 107 ARG A CA 1
ATOM 866 C C . ARG A 1 107 ? -10.077 4.375 -5.916 1.00 93.50 107 ARG A C 1
ATOM 868 O O . ARG A 1 107 ? -9.568 3.824 -4.946 1.00 93.50 107 ARG A O 1
ATOM 875 N N . THR A 1 108 ? -11.174 3.934 -6.513 1.00 95.56 108 THR A N 1
ATOM 876 C CA . THR A 1 108 ? -11.810 2.654 -6.203 1.00 95.56 108 THR A CA 1
ATOM 877 C C . THR A 1 108 ? -11.715 1.763 -7.435 1.00 95.56 108 THR A C 1
ATOM 879 O O . THR A 1 108 ? -12.068 2.197 -8.530 1.00 95.56 108 THR A O 1
ATOM 882 N N . ILE A 1 109 ? -11.196 0.547 -7.277 1.00 95.12 109 ILE A N 1
ATOM 883 C CA . ILE A 1 109 ? -10.944 -0.404 -8.372 1.00 95.12 109 ILE A CA 1
ATOM 884 C C . ILE A 1 109 ? -11.503 -1.772 -7.967 1.00 95.12 109 ILE A C 1
ATOM 886 O O . ILE A 1 109 ? -11.403 -2.121 -6.792 1.00 95.12 109 ILE A O 1
ATOM 890 N N . PRO A 1 110 ? -12.068 -2.583 -8.875 1.00 97.00 110 PRO A N 1
ATOM 891 C CA . PRO A 1 110 ? -12.398 -3.972 -8.563 1.00 97.00 110 PRO A CA 1
ATOM 892 C C . PRO A 1 110 ? -11.167 -4.726 -8.039 1.00 97.00 110 PRO A C 1
ATOM 894 O O . PRO A 1 110 ? -10.127 -4.767 -8.699 1.00 97.00 110 PRO A O 1
ATOM 897 N N . ALA A 1 111 ? -11.265 -5.352 -6.861 1.00 95.75 111 ALA A N 1
ATOM 898 C CA . ALA A 1 111 ? -10.111 -5.997 -6.226 1.00 95.75 111 ALA A CA 1
ATOM 899 C C . ALA A 1 111 ? -9.503 -7.092 -7.118 1.00 95.75 111 ALA A C 1
ATOM 901 O O . ALA A 1 111 ? -8.286 -7.259 -7.169 1.00 95.75 111 ALA A O 1
ATOM 902 N N . ARG A 1 112 ? -10.350 -7.807 -7.872 1.00 94.88 112 ARG A N 1
ATOM 903 C CA . ARG A 1 112 ? -9.915 -8.842 -8.819 1.00 94.88 112 ARG A CA 1
ATOM 904 C C . ARG A 1 112 ? -9.075 -8.299 -9.967 1.00 94.88 112 ARG A C 1
ATOM 906 O O . ARG A 1 112 ? -8.119 -8.963 -10.346 1.00 94.88 112 ARG A O 1
ATOM 913 N N . GLU A 1 113 ? -9.397 -7.121 -10.490 1.00 94.00 113 GLU A N 1
ATOM 914 C CA . GLU A 1 113 ? -8.622 -6.504 -11.572 1.00 94.00 113 GLU A CA 1
ATOM 915 C C . GLU A 1 113 ? -7.240 -6.088 -11.075 1.00 94.00 113 GLU A C 1
ATOM 917 O O . GLU A 1 113 ? -6.236 -6.382 -11.719 1.00 94.00 113 GLU A O 1
ATOM 922 N N . LEU A 1 114 ? -7.174 -5.485 -9.88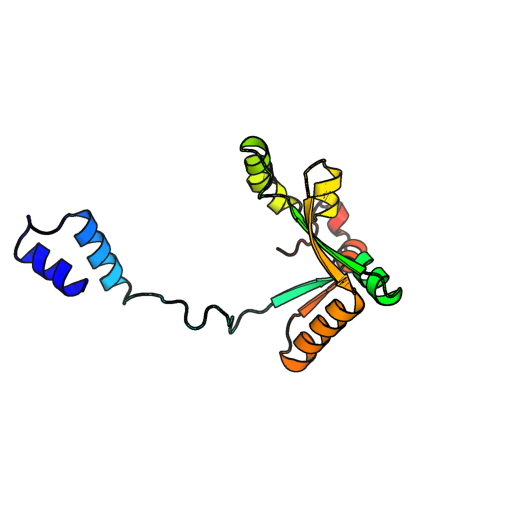2 1.00 93.94 114 LEU A N 1
ATOM 923 C CA . LEU A 1 114 ? -5.899 -5.134 -9.261 1.00 93.94 114 LEU A CA 1
ATOM 924 C C . LEU A 1 114 ? -5.050 -6.383 -8.979 1.00 93.94 114 LEU A C 1
ATOM 926 O O . LEU A 1 114 ? -3.858 -6.404 -9.273 1.00 93.94 114 LEU A O 1
ATOM 930 N N . TRP A 1 115 ? -5.663 -7.454 -8.471 1.00 93.88 115 TRP A N 1
ATOM 931 C CA . TRP A 1 115 ? -4.979 -8.731 -8.260 1.00 93.88 115 TRP A CA 1
ATOM 932 C C . TRP A 1 115 ? -4.499 -9.363 -9.569 1.00 93.88 115 TRP A C 1
ATOM 934 O O . TRP A 1 115 ? -3.386 -9.883 -9.642 1.00 93.88 115 TRP A O 1
ATOM 944 N N . GLN A 1 116 ? -5.314 -9.316 -10.621 1.00 91.50 116 GLN A N 1
ATOM 945 C CA . GLN A 1 116 ? -4.933 -9.819 -11.936 1.00 91.50 116 GLN A CA 1
ATOM 946 C C . GLN A 1 116 ? -3.738 -9.041 -12.494 1.00 91.50 116 GLN A C 1
ATOM 948 O O . GLN A 1 116 ? -2.802 -9.663 -12.988 1.00 91.50 116 GLN A O 1
ATOM 953 N N . LEU A 1 117 ? -3.730 -7.714 -12.355 1.00 91.00 117 LEU A N 1
ATOM 954 C CA . LEU A 1 117 ? -2.607 -6.871 -12.760 1.00 91.00 117 LEU A CA 1
ATOM 955 C C . LEU A 1 117 ? -1.317 -7.246 -12.019 1.00 91.00 117 LEU A C 1
ATOM 957 O O . LEU A 1 117 ? -0.292 -7.446 -12.664 1.00 91.00 117 LEU A O 1
ATOM 961 N N . ILE A 1 118 ? -1.375 -7.415 -10.692 1.00 90.00 118 ILE A N 1
ATOM 962 C CA . ILE A 1 118 ? -0.221 -7.847 -9.884 1.00 90.00 118 ILE A CA 1
ATOM 963 C C . ILE A 1 118 ? 0.324 -9.188 -10.389 1.00 90.00 118 ILE A C 1
ATOM 965 O O . ILE A 1 118 ? 1.529 -9.319 -10.583 1.00 90.00 118 ILE A O 1
ATOM 969 N N . ASN A 1 119 ? -0.548 -10.167 -10.654 1.00 86.75 119 ASN A N 1
ATOM 970 C CA . ASN A 1 119 ? -0.122 -11.475 -11.163 1.00 86.75 119 ASN A CA 1
ATOM 971 C C . ASN A 1 119 ? 0.484 -11.397 -12.562 1.00 86.75 119 ASN A C 1
ATOM 973 O O . ASN A 1 119 ? 1.458 -12.095 -12.832 1.00 86.75 119 ASN A O 1
ATOM 977 N N . ILE A 1 120 ? -0.083 -10.579 -13.451 1.00 86.06 120 ILE A N 1
ATOM 978 C CA . ILE A 1 120 ? 0.469 -10.352 -14.789 1.00 86.06 120 ILE A CA 1
ATOM 979 C C . ILE A 1 120 ? 1.887 -9.795 -14.646 1.00 86.06 120 ILE A C 1
ATOM 981 O O . ILE A 1 120 ? 2.819 -10.396 -15.173 1.00 86.06 120 ILE A O 1
ATOM 985 N N . CYS A 1 121 ? 2.077 -8.722 -13.875 1.00 84.44 121 CYS A N 1
ATOM 986 C CA . CYS A 1 121 ? 3.405 -8.158 -13.643 1.00 84.44 121 CYS A CA 1
ATOM 987 C C . CYS A 1 121 ? 4.365 -9.208 -13.063 1.00 84.44 121 CYS A C 1
ATOM 989 O O . CYS A 1 121 ? 5.397 -9.476 -13.672 1.00 84.44 121 CYS A O 1
ATOM 991 N N . ALA A 1 122 ? 3.979 -9.897 -11.984 1.00 82.19 122 ALA A N 1
ATOM 992 C CA . ALA A 1 122 ? 4.820 -10.908 -11.342 1.00 82.19 122 ALA A CA 1
ATOM 993 C C . ALA A 1 122 ? 5.184 -12.070 -12.283 1.00 82.19 122 ALA A C 1
ATOM 995 O O . ALA A 1 122 ? 6.290 -12.599 -12.218 1.00 82.19 122 ALA A O 1
ATOM 996 N N . THR A 1 123 ? 4.282 -12.454 -13.190 1.00 78.69 123 THR A N 1
ATOM 997 C CA . THR A 1 123 ? 4.522 -13.534 -14.159 1.00 78.69 123 THR A CA 1
ATOM 998 C C . THR A 1 123 ? 5.470 -13.101 -15.274 1.00 78.69 123 THR A C 1
ATOM 1000 O O . THR A 1 123 ? 6.356 -13.863 -15.652 1.00 78.69 123 THR A O 1
ATOM 1003 N N . TYR A 1 124 ? 5.280 -11.900 -15.826 1.00 77.94 124 TYR A N 1
ATOM 1004 C CA . TYR A 1 124 ? 6.009 -11.456 -17.019 1.00 77.94 124 TYR A CA 1
ATOM 1005 C C . TYR A 1 124 ? 7.308 -10.710 -16.706 1.00 77.94 124 TYR A C 1
ATOM 1007 O O . TYR A 1 124 ? 8.245 -10.780 -17.497 1.00 77.94 124 TYR A O 1
ATOM 1015 N N . ALA A 1 125 ? 7.376 -10.014 -15.572 1.00 75.50 125 ALA A N 1
ATOM 1016 C CA . ALA A 1 125 ? 8.534 -9.231 -15.147 1.00 75.50 125 ALA A CA 1
ATOM 1017 C C . ALA A 1 125 ? 9.312 -9.878 -13.988 1.00 75.50 125 ALA A C 1
ATOM 1019 O O . ALA A 1 125 ? 10.304 -9.307 -13.547 1.00 75.50 125 ALA A O 1
ATOM 1020 N N . ALA A 1 126 ? 8.867 -11.043 -13.490 1.00 73.12 126 ALA A N 1
ATOM 1021 C CA . ALA A 1 126 ? 9.346 -11.667 -12.247 1.00 73.12 126 ALA A CA 1
ATOM 1022 C C . ALA A 1 126 ? 9.203 -10.770 -10.995 1.00 73.12 126 ALA A C 1
ATOM 1024 O O . ALA A 1 126 ? 9.757 -11.081 -9.945 1.00 73.12 126 ALA A O 1
ATOM 1025 N N . GLU A 1 127 ? 8.438 -9.680 -11.108 1.00 73.38 127 GLU A N 1
ATOM 1026 C CA . GLU A 1 127 ? 8.232 -8.641 -10.101 1.00 73.38 127 GLU A CA 1
ATOM 1027 C C . GLU A 1 127 ? 6.815 -8.051 -10.264 1.00 73.38 127 GLU A C 1
ATOM 1029 O O . GLU A 1 127 ? 6.320 -7.949 -11.388 1.00 73.38 127 GLU A O 1
ATOM 1034 N N . PRO A 1 128 ? 6.139 -7.619 -9.191 1.00 80.75 128 PRO A N 1
ATOM 1035 C CA . PRO A 1 128 ? 6.682 -7.476 -7.851 1.00 80.75 128 PRO A CA 1
ATOM 1036 C C . PRO A 1 128 ? 6.679 -8.783 -7.050 1.00 80.75 128 PRO A C 1
ATOM 1038 O O . PRO A 1 128 ? 5.770 -9.607 -7.182 1.00 80.75 128 PRO A O 1
ATOM 1041 N N . GLY A 1 129 ? 7.651 -8.938 -6.153 1.00 79.56 129 GLY A N 1
ATOM 1042 C CA . GLY A 1 129 ? 7.589 -9.933 -5.084 1.00 79.56 129 GLY A CA 1
ATOM 1043 C C . GLY A 1 129 ? 6.321 -9.755 -4.235 1.00 79.56 129 GLY A C 1
ATOM 1044 O O . GLY A 1 129 ? 5.962 -8.640 -3.862 1.00 79.56 129 GLY A O 1
ATOM 1045 N N . ILE A 1 130 ? 5.617 -10.842 -3.918 1.00 82.38 130 ILE A N 1
ATOM 1046 C CA . ILE A 1 130 ? 4.359 -10.787 -3.156 1.00 82.38 130 ILE A CA 1
ATOM 1047 C C . ILE A 1 130 ? 4.620 -11.173 -1.700 1.00 82.38 130 ILE A C 1
ATOM 1049 O O . ILE A 1 130 ? 5.048 -12.293 -1.416 1.00 82.38 130 ILE A O 1
ATOM 1053 N N . PHE A 1 131 ? 4.304 -10.271 -0.770 1.00 81.00 131 PHE A N 1
ATOM 1054 C CA . PHE A 1 131 ? 4.454 -10.492 0.667 1.00 81.00 131 PHE A CA 1
ATOM 1055 C C . PHE A 1 131 ? 3.104 -10.392 1.385 1.00 81.00 131 PHE A C 1
ATOM 1057 O O . PHE A 1 131 ? 2.447 -9.360 1.336 1.00 81.00 131 PHE A O 1
ATOM 1064 N N . PHE A 1 132 ? 2.668 -11.445 2.080 1.00 81.75 132 PHE A N 1
ATOM 1065 C CA . PHE A 1 132 ? 1.411 -11.413 2.840 1.00 81.75 132 PHE A CA 1
ATOM 1066 C C . PHE A 1 132 ? 1.641 -10.862 4.250 1.00 81.75 132 PHE A C 1
ATOM 1068 O O . PHE A 1 132 ? 1.987 -11.610 5.166 1.00 81.75 132 PHE A O 1
ATOM 1075 N N . ILE A 1 133 ? 1.431 -9.554 4.411 1.00 76.19 133 ILE A N 1
ATOM 1076 C CA . ILE A 1 133 ? 1.772 -8.791 5.622 1.00 76.19 133 ILE A CA 1
ATOM 1077 C C . ILE A 1 133 ? 1.063 -9.307 6.877 1.00 76.19 133 ILE A C 1
ATOM 1079 O O . ILE A 1 133 ? 1.695 -9.504 7.911 1.00 76.19 133 ILE A O 1
ATOM 1083 N N . ASP A 1 134 ? -0.231 -9.608 6.776 1.00 69.75 134 ASP A N 1
ATOM 1084 C CA . ASP A 1 134 ? -1.018 -10.029 7.936 1.00 69.75 134 ASP A CA 1
ATOM 1085 C C . ASP A 1 134 ? -0.621 -11.443 8.384 1.00 69.75 134 ASP A C 1
ATOM 1087 O O . ASP A 1 134 ? -0.440 -11.693 9.569 1.00 69.75 134 ASP A O 1
ATOM 1091 N N . ARG A 1 135 ? -0.360 -12.359 7.440 1.00 59.53 135 ARG A N 1
ATOM 1092 C CA . ARG A 1 135 ? 0.099 -13.721 7.764 1.00 59.53 135 ARG A CA 1
ATOM 1093 C C . ARG A 1 135 ? 1.503 -13.725 8.373 1.00 59.53 135 ARG A C 1
ATOM 1095 O O . ARG A 1 135 ? 1.782 -14.563 9.226 1.00 59.53 135 ARG A O 1
ATOM 1102 N N . ALA A 1 136 ? 2.379 -12.819 7.938 1.00 55.62 136 ALA A N 1
ATOM 1103 C CA . ALA A 1 136 ? 3.695 -12.648 8.542 1.00 55.62 136 ALA A CA 1
ATOM 1104 C C . ALA A 1 136 ? 3.583 -12.091 9.971 1.00 55.62 136 ALA A C 1
ATOM 1106 O O . ALA A 1 136 ? 4.236 -12.608 10.873 1.00 55.62 136 ALA A O 1
ATOM 1107 N N . ASN A 1 137 ? 2.706 -11.114 10.211 1.00 57.44 137 ASN A N 1
ATOM 1108 C CA . ASN A 1 137 ? 2.465 -10.582 11.554 1.00 57.44 137 ASN A CA 1
ATOM 1109 C C . ASN A 1 137 ? 1.791 -11.612 12.489 1.00 57.44 137 ASN A C 1
ATOM 1111 O O . ASN A 1 137 ? 2.151 -11.679 13.661 1.00 57.44 137 ASN A O 1
ATOM 1115 N N . ASP A 1 138 ? 0.892 -12.459 11.974 1.00 58.47 138 ASP A N 1
ATOM 1116 C CA . ASP A 1 138 ? 0.205 -13.510 12.744 1.00 58.47 138 ASP A CA 1
ATOM 1117 C C . ASP A 1 138 ? 1.109 -14.717 13.069 1.00 58.47 138 ASP A C 1
ATOM 1119 O O . ASP A 1 138 ? 0.930 -15.378 14.091 1.00 58.47 138 ASP A O 1
ATOM 1123 N N . ALA A 1 139 ? 2.077 -15.036 12.199 1.00 52.97 139 ALA A N 1
ATOM 1124 C CA . ALA A 1 139 ? 2.958 -16.199 12.348 1.00 52.97 139 ALA A CA 1
ATOM 1125 C C . ALA A 1 139 ? 4.264 -15.909 13.114 1.00 52.97 139 ALA A C 1
ATOM 1127 O O . ALA A 1 139 ? 5.034 -16.838 13.373 1.00 52.97 139 ALA A O 1
ATOM 1128 N N . THR A 1 140 ? 4.526 -14.653 13.489 1.00 41.25 140 THR A N 1
ATOM 1129 C CA . THR A 1 140 ? 5.772 -14.254 14.160 1.00 41.25 140 THR A CA 1
ATOM 1130 C C . THR A 1 140 ? 5.494 -13.794 15.593 1.00 41.25 140 THR A C 1
ATOM 1132 O O . THR A 1 140 ? 4.696 -12.893 15.824 1.00 41.25 140 THR A O 1
ATOM 1135 N N . ASN A 1 141 ? 6.243 -14.312 16.574 1.00 42.34 141 ASN A N 1
ATOM 1136 C CA . ASN A 1 141 ? 6.255 -13.826 17.970 1.00 42.34 141 ASN A CA 1
ATOM 1137 C C . ASN A 1 141 ? 6.764 -12.363 18.121 1.00 42.34 141 ASN A C 1
ATOM 1139 O O . ASN A 1 141 ? 6.970 -11.892 19.237 1.00 42.34 141 ASN A O 1
ATOM 1143 N N . ALA A 1 142 ? 6.977 -11.630 17.021 1.00 39.88 142 ALA A N 1
ATOM 1144 C CA . ALA A 1 142 ? 7.460 -10.246 16.989 1.00 39.88 142 ALA A CA 1
ATOM 1145 C C . ALA A 1 142 ? 6.435 -9.222 17.517 1.00 39.88 142 ALA A C 1
ATOM 1147 O O . ALA A 1 142 ? 6.818 -8.131 17.941 1.00 39.88 142 ALA A O 1
ATOM 1148 N N . VAL A 1 143 ? 5.154 -9.603 17.606 1.00 43.06 143 VAL A N 1
ATOM 1149 C CA . VAL A 1 143 ? 4.117 -8.803 18.282 1.00 43.06 143 VAL A CA 1
ATOM 1150 C C . VAL A 1 143 ? 4.450 -8.609 19.773 1.00 43.06 143 VAL A C 1
ATOM 1152 O O . VAL A 1 143 ? 4.115 -7.575 20.345 1.00 43.06 143 VAL A O 1
ATOM 1155 N N . ALA A 1 144 ? 5.197 -9.536 20.392 1.00 36.69 144 ALA A N 1
ATOM 1156 C CA . ALA A 1 144 ? 5.664 -9.415 21.778 1.00 36.69 144 ALA A CA 1
ATOM 1157 C C . ALA A 1 144 ? 6.790 -8.376 21.975 1.00 36.69 144 ALA A C 1
ATOM 1159 O O . ALA A 1 144 ? 7.065 -7.992 23.109 1.00 36.69 144 ALA A O 1
ATOM 1160 N N . TYR A 1 145 ? 7.419 -7.903 20.890 1.00 36.81 145 TYR A N 1
ATOM 1161 C CA . TYR A 1 145 ? 8.517 -6.924 20.908 1.00 36.81 145 TYR A CA 1
ATOM 1162 C C . TYR A 1 145 ? 8.165 -5.592 20.220 1.00 36.81 145 TYR A C 1
ATOM 1164 O O . TYR A 1 145 ? 9.035 -4.740 20.058 1.00 36.81 145 TYR A O 1
ATOM 1172 N N . GLY A 1 146 ? 6.902 -5.390 19.823 1.00 44.03 146 GLY A N 1
ATOM 1173 C CA . GLY A 1 146 ? 6.430 -4.123 19.250 1.00 44.03 146 GLY A CA 1
ATOM 1174 C C . GLY A 1 146 ? 6.929 -3.820 17.831 1.00 44.03 146 GLY A C 1
ATOM 1175 O O . GLY A 1 146 ? 6.867 -2.669 17.411 1.00 44.03 146 GLY A O 1
ATOM 1176 N N . GLN A 1 147 ? 7.414 -4.817 17.085 1.00 41.34 147 GLN A N 1
ATOM 1177 C CA . GLN A 1 147 ? 7.852 -4.645 15.696 1.00 41.34 147 GLN A CA 1
ATOM 1178 C C . GLN A 1 147 ? 6.832 -5.263 14.734 1.00 41.34 147 GLN A C 1
ATOM 1180 O O . GLN A 1 147 ? 6.565 -6.463 14.792 1.00 41.34 147 GLN A O 1
ATOM 1185 N N . LYS A 1 148 ? 6.270 -4.437 13.844 1.00 46.09 148 LYS A N 1
ATOM 1186 C CA . LYS A 1 148 ? 5.443 -4.862 12.705 1.00 46.09 148 LYS A CA 1
ATOM 1187 C C . LYS A 1 148 ? 6.202 -4.617 11.409 1.00 46.09 148 LYS A C 1
ATOM 1189 O O . LYS A 1 148 ? 6.849 -3.584 11.252 1.00 46.09 148 LYS A O 1
ATOM 1194 N N . SER A 1 149 ? 6.099 -5.554 10.473 1.00 43.88 149 SER A N 1
ATOM 1195 C CA . SER A 1 149 ? 6.581 -5.346 9.109 1.00 43.88 149 SER A CA 1
ATOM 1196 C C . SER A 1 149 ? 5.693 -4.298 8.441 1.00 43.88 149 SER A C 1
ATOM 1198 O O . SER A 1 149 ? 4.521 -4.568 8.201 1.00 43.88 149 SER A O 1
ATOM 1200 N N . SER A 1 150 ? 6.238 -3.112 8.178 1.00 41.88 150 SER A N 1
ATOM 1201 C CA . SER A 1 150 ? 5.617 -2.078 7.350 1.00 41.88 150 SER A CA 1
ATOM 1202 C C . SER A 1 150 ? 6.332 -2.052 6.001 1.00 41.88 150 SER A C 1
ATOM 1204 O O . SER A 1 150 ? 7.561 -2.141 5.955 1.00 41.88 150 SER A O 1
ATOM 1206 N N . CYS A 1 151 ? 5.577 -1.974 4.909 1.00 46.06 151 CYS A N 1
ATOM 1207 C CA . CYS A 1 151 ? 6.128 -1.744 3.578 1.00 46.06 151 CYS A CA 1
ATOM 1208 C C . CYS A 1 151 ? 5.798 -0.302 3.191 1.00 46.06 151 CYS A C 1
ATOM 1210 O O . CYS A 1 151 ? 4.622 0.061 3.175 1.00 46.06 151 CYS A O 1
ATOM 1212 N N . TYR A 1 152 ? 6.844 0.490 2.948 1.00 42.09 152 TYR A N 1
ATOM 1213 C CA . TYR A 1 152 ? 6.778 1.896 2.545 1.00 42.09 152 TYR A CA 1
ATOM 1214 C C . TYR A 1 152 ? 6.592 2.043 1.036 1.00 42.09 152 TYR A C 1
ATOM 1216 O O . TYR A 1 152 ? 7.161 1.203 0.300 1.00 42.09 152 TYR A O 1
#

Radius of gyration: 24.08 Å; chains: 1; bounding box: 57×56×42 Å

Foldseek 3Di:
DLVVLLVCCVVPVPPHDPVSNVVSVVQVVVPHDDDPDPPVDDPPDAAEDADEPVLVVLQVVQHKDFDKDFPCVPDDPVLVVCCVVPCVVVQDPVVCVVVVGDMDGPDIGGSNVVVVVQVVCCVPVVDHHYHHQVVVVVVDPCVVVSDGDHDD

Organism: NCBI:txid87541

pLDDT: mean 78.6, std 16.32, range [36.69, 97.0]